Protein AF-A0A7R9U014-F1 (afdb_monomer)

pLDDT: mean 72.94, std 8.96, range [43.06, 87.25]

InterPro domains:
  IPR005821 Ion transport domain [PF00520] (2-131)
  IPR050818 Potassium channel, voltage-dependent, EAG/ELK/ERG-like, animal-type [PTHR10217] (3-143)

Secondary structure (DSSP, 8-state):
-HHHHHHHHHHHHHHTTS-EE-TTT-PEE--HHHHHHHHHHHTHHHHHHHH--HHHHHHHHTT-TTTHHHHHHHHHHHHHGGGHHHHHHHHHHHHHHHHS---HHHHHHHHHHHHHHHHHHHHHHHHHHHHHH---TT-HHHHH---

Radius of gyration: 20.45 Å; Cα contacts (8 Å, |Δi|>4): 56; chains: 1; bounding box: 56×30×57 Å

Solvent-accessible surface area (backbone atoms only — not comparable to full-atom values): 8666 Å² total; per-residue (Å²): 108,71,70,61,47,49,52,50,53,50,49,56,58,48,56,55,74,49,67,46,61,37,93,85,78,62,48,74,43,77,56,57,75,58,40,40,53,55,38,58,75,62,50,44,62,64,52,54,65,50,60,58,64,59,74,58,56,53,68,70,50,70,86,40,98,71,60,42,67,62,49,54,52,51,51,56,55,53,57,55,42,54,53,55,53,53,58,50,49,54,52,52,48,55,56,48,53,78,73,42,95,63,65,64,71,60,55,54,51,50,53,51,51,52,51,52,55,50,51,50,49,50,51,53,50,51,53,53,48,51,53,72,66,48,89,48,97,82,37,73,69,68,74,65,62,74,128

Mean predicted aligned error: 11.8 Å

Foldseek 3Di:
DVVVLVVLVVVLVVQLQDFDQDPPPRDTDRPSVVSNVVCVVPCVVLSVLLSDPLVVVLVVPPPDPPCNVVSVLVSLVSVCSPCSVVVVVVVVLVVVCVVDPDDPVVSVVVVVVVVVVVVVVVVVVVLVSVQVVCPDPPDPVVVPPDD

Organism: Micromonas pusilla (NCBI:txid38833)

Sequence (147 aa):
NRCVDFLFVCDIVLNFFVAVPNPVDGQLIFHHGTIIRMYLKGWFPIDVVSVLPYDLISLLSDNSSVSNLKILRILRLLRLMKLLRVLRAGRIFQRIEVLYTIDYSLLELFKFALLAVMSSHWMACAFGMVADIEDSDFSWLHYTSFN

Nearest PDB structures (foldseek):
  7wm2-assembly1_B  TM=7.756E-01  e=4.324E-05  Arabidopsis thaliana
  7t4x-assembly1_B  TM=7.576E-01  e=6.161E-05  Arabidopsis thaliana
  7wsw-assembly1_C  TM=7.384E-01  e=5.808E-05  Arabidopsis thaliana
  8wtz-assembly1_B  TM=6.927E-01  e=5.475E-05  Arabidopsis thaliana
  8ofi-assembly1_D  TM=7.470E-01  e=2.859E-04  Oryctolagus cuniculus

Structure (mmCIF, N/CA/C/O backbone):
data_AF-A0A7R9U014-F1
#
_entry.id   AF-A0A7R9U014-F1
#
loop_
_atom_site.group_PDB
_atom_site.id
_atom_site.type_symbol
_atom_site.label_atom_id
_atom_site.label_alt_id
_atom_site.label_comp_id
_atom_site.label_asym_id
_atom_site.label_entity_id
_atom_site.label_seq_id
_atom_site.pdbx_PDB_ins_code
_atom_site.Cartn_x
_atom_site.Cartn_y
_atom_site.Cartn_z
_atom_site.occupancy
_atom_site.B_iso_or_equiv
_atom_site.auth_seq_id
_atom_site.auth_comp_id
_atom_site.auth_asym_id
_atom_site.auth_atom_id
_atom_site.pdbx_PDB_model_num
ATOM 1 N N . ASN A 1 1 ? -0.998 -17.531 -5.965 1.00 61.28 1 ASN A N 1
ATOM 2 C CA . ASN A 1 1 ? -1.792 -16.292 -6.149 1.00 61.28 1 ASN A CA 1
ATOM 3 C C . ASN A 1 1 ? -3.275 -16.468 -5.862 1.00 61.28 1 ASN A C 1
ATOM 5 O O . ASN A 1 1 ? -3.721 -15.858 -4.909 1.00 61.28 1 ASN A O 1
ATOM 9 N N . ARG A 1 2 ? -4.021 -17.350 -6.547 1.00 68.62 2 ARG A N 1
ATOM 10 C CA . ARG A 1 2 ? -5.493 -17.440 -6.394 1.00 68.62 2 ARG A CA 1
ATOM 11 C C . ARG A 1 2 ? -6.025 -17.641 -4.963 1.00 68.62 2 ARG A C 1
ATOM 13 O O . ARG A 1 2 ? -6.965 -16.956 -4.586 1.00 68.62 2 ARG A O 1
ATOM 20 N N . CYS A 1 3 ? -5.419 -18.512 -4.148 1.00 71.88 3 CYS A N 1
ATOM 21 C CA . CYS A 1 3 ? -5.848 -18.688 -2.749 1.00 71.88 3 CYS A CA 1
ATOM 22 C C . CYS A 1 3 ? -5.607 -17.433 -1.898 1.00 71.88 3 CYS A C 1
ATOM 24 O O . CYS A 1 3 ? -6.423 -17.086 -1.057 1.00 71.88 3 CYS A O 1
ATOM 26 N N . VAL A 1 4 ? -4.498 -16.734 -2.146 1.00 69.94 4 VAL A N 1
ATOM 27 C CA . VAL A 1 4 ? -4.159 -15.482 -1.461 1.00 69.94 4 VAL A CA 1
ATOM 28 C C . VAL A 1 4 ? -5.129 -14.373 -1.874 1.00 69.94 4 VAL A C 1
ATOM 30 O O . VAL A 1 4 ? -5.610 -13.638 -1.020 1.00 69.94 4 VAL A O 1
ATOM 33 N N . ASP A 1 5 ? -5.482 -14.291 -3.159 1.00 72.62 5 ASP A N 1
ATOM 34 C CA . ASP A 1 5 ? -6.473 -13.327 -3.649 1.00 72.62 5 ASP A CA 1
ATOM 35 C C . ASP A 1 5 ? -7.873 -13.613 -3.067 1.00 72.62 5 ASP A C 1
ATOM 37 O O . ASP A 1 5 ? -8.570 -12.680 -2.676 1.00 72.62 5 ASP A O 1
ATOM 41 N N . PHE A 1 6 ? -8.255 -14.887 -2.904 1.00 79.62 6 PHE A N 1
ATOM 42 C CA . PHE A 1 6 ? -9.498 -15.271 -2.224 1.00 79.62 6 PHE A CA 1
ATOM 43 C C . PHE A 1 6 ? -9.505 -14.870 -0.743 1.00 79.62 6 PHE A C 1
ATOM 45 O O . PHE A 1 6 ? -10.466 -14.260 -0.282 1.00 79.62 6 PHE A O 1
ATOM 52 N N . LEU A 1 7 ? -8.414 -15.132 -0.012 1.00 78.50 7 LEU A N 1
ATOM 53 C CA . LEU A 1 7 ? -8.267 -14.695 1.382 1.00 78.50 7 LEU A CA 1
ATOM 54 C C . LEU A 1 7 ? -8.392 -13.172 1.518 1.00 78.50 7 LEU A C 1
ATOM 56 O O . LEU A 1 7 ? -8.994 -12.696 2.476 1.00 78.50 7 LEU A O 1
ATOM 60 N N . PHE A 1 8 ? -7.895 -12.406 0.544 1.00 74.81 8 PHE A N 1
ATOM 61 C CA . PHE A 1 8 ? -8.064 -10.954 0.531 1.00 74.81 8 PHE A CA 1
ATOM 62 C C . PHE A 1 8 ? -9.505 -10.511 0.274 1.00 74.81 8 PHE A C 1
ATOM 64 O O . PHE A 1 8 ? -9.950 -9.548 0.895 1.00 74.81 8 PHE A O 1
ATOM 71 N N . VAL A 1 9 ? -10.242 -11.185 -0.613 1.00 80.50 9 VAL A N 1
ATOM 72 C CA . VAL A 1 9 ? -11.680 -10.917 -0.788 1.00 80.50 9 VAL A CA 1
ATOM 73 C C . VAL A 1 9 ? -12.423 -11.208 0.516 1.00 80.50 9 VAL A C 1
ATOM 75 O O . VAL A 1 9 ? -13.231 -10.391 0.951 1.00 80.50 9 VAL A O 1
ATOM 78 N N . CYS A 1 10 ? -12.114 -12.328 1.174 1.00 83.25 10 CYS A N 1
ATOM 79 C CA . CYS A 1 10 ? -12.690 -12.667 2.472 1.00 83.25 10 CYS A CA 1
ATOM 80 C C . CYS A 1 10 ? -12.367 -11.612 3.540 1.00 83.25 10 CYS A C 1
ATOM 82 O O . CYS A 1 10 ? -13.272 -11.194 4.254 1.00 83.25 10 CYS A O 1
ATOM 84 N N . ASP A 1 11 ? -11.125 -11.130 3.619 1.00 82.38 11 ASP A N 1
ATOM 85 C CA . ASP A 1 11 ? -10.725 -10.065 4.550 1.00 82.38 11 ASP A CA 1
ATOM 86 C C . ASP A 1 11 ? -11.493 -8.755 4.305 1.00 82.38 11 ASP A C 1
ATOM 88 O O . ASP A 1 11 ? -11.950 -8.113 5.249 1.00 82.38 11 ASP A O 1
ATOM 92 N N . ILE A 1 12 ? -11.726 -8.378 3.042 1.00 83.94 12 ILE A N 1
ATOM 93 C CA . ILE A 1 12 ? -12.556 -7.211 2.698 1.00 83.94 12 ILE A CA 1
ATOM 94 C C . ILE A 1 12 ? -13.983 -7.393 3.218 1.00 83.94 12 ILE A C 1
ATOM 96 O O . ILE A 1 12 ? -14.520 -6.485 3.847 1.00 83.94 12 ILE A O 1
ATOM 100 N N . VAL A 1 13 ? -14.585 -8.567 2.999 1.00 85.69 13 VAL A N 1
ATOM 101 C CA . VAL A 1 13 ? -15.931 -8.878 3.505 1.00 85.69 13 VAL A CA 1
ATOM 102 C C . VAL A 1 13 ? -15.962 -8.805 5.032 1.00 85.69 13 VAL A C 1
ATOM 104 O O . VAL A 1 13 ? -16.866 -8.191 5.592 1.00 85.69 13 VAL A O 1
ATOM 107 N N . LEU A 1 14 ? -14.954 -9.356 5.712 1.00 83.06 14 LEU A N 1
ATOM 108 C CA . LEU A 1 14 ? -14.843 -9.296 7.170 1.00 83.06 14 LEU A CA 1
ATOM 109 C C . LEU A 1 14 ? -14.701 -7.857 7.686 1.00 83.06 14 LEU A C 1
ATOM 111 O O . LEU A 1 14 ? -15.324 -7.516 8.690 1.00 83.06 14 LEU A O 1
ATOM 115 N N . ASN A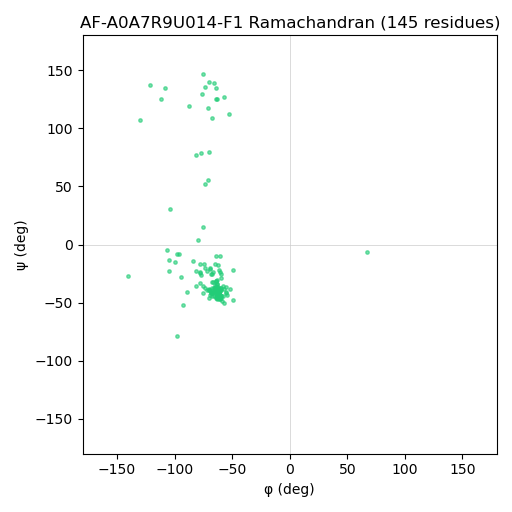 1 15 ? -13.971 -6.982 6.986 1.00 81.62 15 ASN A N 1
ATOM 116 C CA . ASN A 1 15 ? -13.832 -5.574 7.373 1.00 81.62 15 ASN A CA 1
ATOM 117 C C . ASN A 1 15 ? -15.169 -4.801 7.378 1.00 81.62 15 ASN A C 1
ATOM 119 O O . ASN A 1 15 ? -15.278 -3.820 8.109 1.00 81.62 15 ASN A O 1
ATOM 123 N N . PHE A 1 16 ? -16.204 -5.247 6.653 1.00 83.00 16 PHE A N 1
ATOM 124 C CA . PHE A 1 16 ? -17.555 -4.667 6.762 1.00 83.00 16 PHE A CA 1
ATOM 125 C C . PHE A 1 16 ? -18.274 -5.026 8.074 1.00 83.00 16 PHE A C 1
ATOM 127 O O . PHE A 1 16 ? -19.192 -4.314 8.486 1.00 83.00 16 PHE A O 1
ATOM 134 N N . PHE A 1 17 ? -17.875 -6.118 8.732 1.00 82.31 17 PHE A N 1
ATOM 135 C CA . PHE A 1 17 ? -18.454 -6.585 9.997 1.00 82.31 17 PHE A CA 1
ATOM 136 C C . PHE A 1 17 ? -17.616 -6.201 11.223 1.00 82.31 17 PHE A C 1
ATOM 138 O O . PHE A 1 17 ? -18.112 -6.267 12.347 1.00 82.31 17 PHE A O 1
ATOM 145 N N . VAL A 1 18 ? -16.364 -5.783 11.027 1.00 81.00 18 VAL A N 1
ATOM 146 C CA . VAL A 1 18 ? -15.475 -5.357 12.113 1.00 81.00 18 VAL A CA 1
ATOM 147 C C . VAL A 1 18 ? -15.851 -3.955 12.596 1.00 81.00 18 VAL A C 1
ATOM 149 O O . VAL A 1 18 ? -15.964 -3.013 11.812 1.00 81.00 18 VAL A O 1
ATOM 152 N N . ALA A 1 19 ? -16.011 -3.810 13.913 1.00 77.31 19 ALA A N 1
ATOM 153 C CA . ALA A 1 19 ? -16.256 -2.524 14.553 1.00 77.31 19 ALA A CA 1
ATOM 154 C C . ALA A 1 19 ? -15.058 -1.579 14.364 1.00 77.31 19 ALA A C 1
ATOM 156 O O . ALA A 1 19 ? -13.899 -1.963 14.543 1.00 77.31 19 ALA A O 1
ATOM 157 N N . VAL A 1 20 ? -15.347 -0.326 14.012 1.00 74.62 20 VAL A N 1
ATOM 158 C CA . VAL A 1 20 ? -14.336 0.710 13.772 1.00 74.62 20 VAL A CA 1
ATOM 159 C C . VAL A 1 20 ? -14.385 1.712 14.931 1.00 74.62 20 VAL A C 1
ATOM 161 O O . VAL A 1 20 ? -15.486 2.108 15.330 1.00 74.62 20 VAL A O 1
ATOM 164 N N . PRO A 1 21 ? -13.235 2.123 15.498 1.00 77.50 21 PRO A N 1
ATOM 165 C CA . PRO A 1 21 ? -13.210 3.156 16.526 1.00 77.50 21 PRO A CA 1
ATOM 166 C C . PRO A 1 21 ? -13.661 4.499 15.945 1.00 77.50 21 PRO A C 1
ATOM 168 O O . PRO A 1 21 ? -13.291 4.868 14.826 1.00 77.50 21 PRO A O 1
ATOM 171 N N . ASN A 1 22 ? -14.463 5.236 16.711 1.00 75.81 22 ASN A N 1
ATOM 172 C CA . ASN A 1 22 ? -14.844 6.597 16.369 1.00 75.81 22 ASN A CA 1
ATOM 173 C C . ASN A 1 22 ? -13.585 7.489 16.372 1.00 75.81 22 ASN A C 1
ATOM 175 O O . ASN A 1 22 ? -12.899 7.533 17.395 1.00 75.81 22 ASN A O 1
ATOM 179 N N . PRO A 1 23 ? -13.272 8.218 15.284 1.00 70.56 23 PRO A N 1
ATOM 180 C CA . PRO A 1 23 ? -12.122 9.124 15.244 1.00 70.56 23 PRO A CA 1
ATOM 181 C C . PRO A 1 23 ? -12.197 10.283 16.250 1.00 70.56 23 PRO A C 1
ATOM 183 O O . PRO A 1 23 ? -11.170 10.902 16.507 1.00 70.56 23 PRO A O 1
ATOM 186 N N . VAL A 1 24 ? -13.379 10.590 16.799 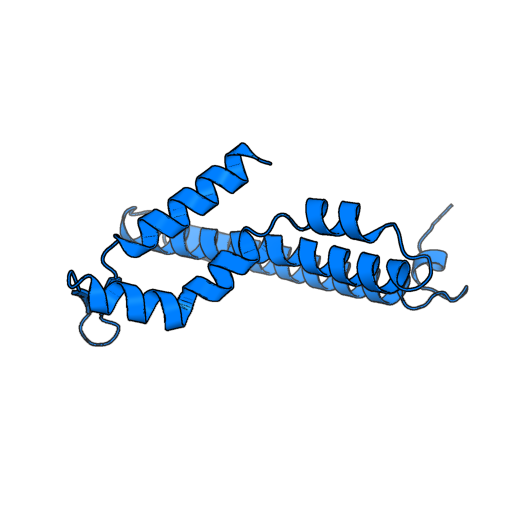1.00 75.19 24 VA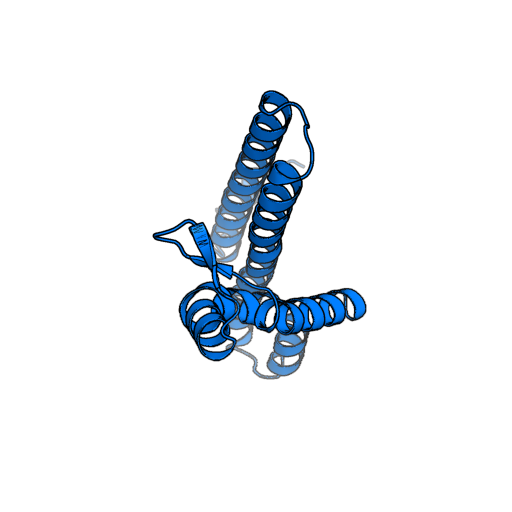L A N 1
ATOM 187 C CA . VAL A 1 24 ? -13.570 11.684 17.768 1.00 75.19 24 VAL A CA 1
ATOM 188 C C . VAL A 1 24 ? -13.446 11.188 19.210 1.00 75.19 24 VAL A C 1
ATOM 190 O O . VAL A 1 24 ? -12.653 11.722 19.977 1.00 75.19 24 VAL A O 1
ATOM 193 N N . ASP A 1 25 ? -14.190 10.136 19.562 1.00 77.25 25 ASP A N 1
ATOM 194 C CA . ASP A 1 25 ? -14.345 9.705 20.961 1.00 77.25 25 ASP A CA 1
ATOM 195 C C . ASP A 1 25 ? -13.570 8.421 21.302 1.00 77.25 25 ASP A C 1
ATOM 197 O O . ASP A 1 25 ? -13.614 7.947 22.435 1.00 77.25 25 ASP A O 1
ATOM 201 N N . GLY A 1 26 ? -12.933 7.779 20.316 1.00 73.38 26 GLY A N 1
ATOM 202 C CA . GLY A 1 26 ? -12.241 6.494 20.478 1.00 73.38 26 GLY A CA 1
ATOM 203 C C . GLY A 1 26 ? -13.155 5.294 20.771 1.00 73.38 26 GLY A C 1
ATOM 204 O O . GLY A 1 26 ? -12.689 4.156 20.779 1.00 73.38 26 GLY A O 1
ATOM 205 N N . GLN A 1 27 ? -14.458 5.511 20.978 1.00 79.19 27 GLN A N 1
ATOM 206 C CA . GLN A 1 27 ? -15.421 4.449 21.268 1.00 79.19 27 GLN A CA 1
ATOM 207 C C . GLN A 1 27 ? -15.680 3.564 20.042 1.00 79.19 27 GLN A C 1
ATOM 209 O O . GLN A 1 27 ? -15.792 4.049 18.914 1.00 79.19 27 GLN A O 1
ATOM 214 N N . LEU A 1 28 ? -15.799 2.253 20.263 1.00 78.88 28 LEU A N 1
ATOM 215 C CA . LEU A 1 28 ? -16.122 1.281 19.218 1.00 78.88 28 LEU A CA 1
ATOM 216 C C . LEU A 1 28 ? -17.580 1.441 18.775 1.00 78.88 28 LEU A C 1
ATOM 218 O O . LEU A 1 28 ? -18.509 1.242 19.557 1.00 78.88 28 LEU A O 1
ATOM 222 N N . ILE A 1 29 ? -17.779 1.786 17.502 1.00 80.81 29 ILE A N 1
ATOM 223 C CA . ILE A 1 29 ? -19.112 1.898 16.909 1.00 80.81 29 ILE A CA 1
ATOM 224 C C . ILE A 1 29 ? -19.522 0.520 16.387 1.00 80.81 29 ILE A C 1
ATOM 226 O O . ILE A 1 29 ? -18.885 -0.016 15.482 1.00 80.81 29 ILE A O 1
ATOM 230 N N . PHE A 1 30 ? -20.618 -0.027 16.918 1.00 80.94 30 PHE A N 1
ATOM 231 C CA . PHE A 1 30 ? -21.184 -1.319 16.496 1.00 80.94 30 PHE A CA 1
ATOM 232 C C . PHE A 1 30 ? -22.327 -1.184 15.476 1.00 80.94 30 PHE A C 1
ATOM 234 O O . PHE A 1 30 ? -22.791 -2.175 14.915 1.00 80.94 30 PHE A O 1
ATOM 241 N N . HIS A 1 31 ? -22.798 0.039 15.208 1.00 83.50 31 HIS A N 1
ATOM 242 C CA . HIS A 1 31 ? -23.869 0.275 14.241 1.00 83.50 31 HIS A CA 1
ATOM 243 C C . HIS A 1 31 ? -23.410 -0.031 12.810 1.00 83.50 31 HIS A C 1
ATOM 245 O O . HIS A 1 31 ? -22.660 0.734 12.201 1.00 83.50 31 HIS A O 1
ATOM 251 N N . HIS A 1 32 ? -23.938 -1.121 12.251 1.00 81.88 32 HIS A N 1
ATOM 252 C CA . HIS A 1 32 ? -23.532 -1.657 10.952 1.00 81.88 32 HIS A CA 1
ATOM 253 C C . HIS A 1 32 ? -23.639 -0.637 9.803 1.00 81.88 32 HIS A C 1
ATOM 255 O O . HIS A 1 32 ? -22.720 -0.503 8.999 1.00 81.88 32 HIS A O 1
ATOM 261 N N . GLY A 1 33 ? -24.708 0.168 9.765 1.00 84.81 33 GLY A N 1
ATOM 262 C CA . GLY A 1 33 ? -24.880 1.203 8.735 1.00 84.81 33 GLY A CA 1
ATOM 263 C C . GLY A 1 33 ? -23.804 2.299 8.767 1.00 84.81 33 GLY A C 1
ATOM 264 O O . GLY A 1 33 ? -23.395 2.799 7.718 1.00 84.81 33 GLY A O 1
ATOM 265 N N . THR A 1 34 ? -23.308 2.647 9.954 1.00 82.88 34 THR A N 1
ATOM 266 C CA . THR A 1 34 ? -22.237 3.640 10.127 1.00 82.88 34 THR A CA 1
ATOM 267 C C . THR A 1 34 ? -20.881 3.053 9.739 1.00 82.88 34 THR A C 1
ATOM 269 O O . THR A 1 34 ? -20.120 3.711 9.029 1.00 82.88 34 THR A O 1
ATOM 272 N N . ILE A 1 35 ? -20.618 1.797 10.124 1.00 83.75 35 ILE A N 1
ATOM 273 C CA . ILE A 1 35 ? -19.397 1.057 9.763 1.00 83.75 35 ILE A CA 1
ATOM 274 C C . ILE A 1 35 ? -19.252 0.987 8.241 1.00 83.75 35 ILE A C 1
ATOM 276 O O . ILE A 1 35 ? -18.223 1.396 7.703 1.00 83.75 35 ILE A O 1
ATOM 280 N N . ILE A 1 36 ? -20.309 0.566 7.537 1.00 85.25 36 ILE A N 1
ATOM 281 C CA . ILE A 1 36 ? -20.299 0.452 6.073 1.00 85.25 36 ILE A CA 1
ATOM 282 C C . ILE A 1 36 ? -19.997 1.805 5.427 1.00 85.25 36 ILE A C 1
ATOM 284 O O . ILE A 1 36 ? -19.121 1.892 4.572 1.00 85.25 36 ILE A O 1
ATOM 288 N N . ARG A 1 37 ? -20.679 2.885 5.831 1.00 86.44 37 ARG A N 1
ATOM 289 C CA . ARG A 1 37 ? -20.461 4.217 5.238 1.00 86.44 37 ARG A CA 1
ATOM 290 C C . ARG A 1 37 ? -19.036 4.719 5.452 1.00 86.44 37 ARG A C 1
ATOM 292 O O . ARG A 1 37 ? -18.442 5.274 4.529 1.00 86.44 37 ARG A O 1
ATOM 299 N N . MET A 1 38 ? -18.491 4.524 6.649 1.00 82.50 38 MET A N 1
ATOM 300 C CA . MET A 1 38 ? -17.139 4.970 6.976 1.00 82.50 38 MET A CA 1
ATOM 301 C C . MET A 1 38 ? -16.081 4.144 6.236 1.00 82.50 38 MET A C 1
ATOM 303 O O . MET A 1 38 ? -15.118 4.702 5.709 1.00 82.50 38 MET A O 1
ATOM 307 N N . TYR A 1 39 ? -16.300 2.835 6.109 1.00 84.06 39 TYR A N 1
ATOM 308 C CA . TYR A 1 39 ? -15.431 1.949 5.343 1.00 84.06 39 TYR A CA 1
ATOM 309 C C . TYR A 1 39 ? -15.484 2.241 3.834 1.00 84.06 39 TYR A C 1
ATOM 311 O O . TYR A 1 39 ? -14.430 2.371 3.208 1.00 84.06 39 TYR A O 1
ATOM 319 N N . LEU A 1 40 ? -16.682 2.448 3.268 1.00 83.81 40 LEU A N 1
ATOM 320 C CA . LEU A 1 40 ? -16.885 2.804 1.856 1.00 83.81 40 LEU A CA 1
ATOM 321 C C . LEU A 1 40 ? -16.236 4.144 1.484 1.00 83.81 40 LEU A C 1
ATOM 323 O O . LEU A 1 40 ? -15.651 4.259 0.410 1.00 83.81 40 LEU A O 1
ATOM 327 N N . LYS A 1 41 ? -16.323 5.153 2.361 1.00 82.81 41 LYS A N 1
ATOM 328 C CA . LYS A 1 41 ? -15.748 6.487 2.116 1.00 82.81 41 LYS A CA 1
ATOM 329 C C . LYS A 1 41 ? -14.228 6.529 2.309 1.00 82.81 41 LYS A C 1
ATOM 331 O O . LYS A 1 41 ? -13.572 7.390 1.734 1.00 82.81 41 LYS A O 1
ATOM 336 N N . GLY A 1 42 ? -13.679 5.635 3.130 1.00 80.69 42 GLY A N 1
ATOM 337 C CA . GLY A 1 42 ? -12.253 5.599 3.442 1.00 80.69 42 GLY A CA 1
ATOM 338 C C . GLY A 1 42 ? -11.484 4.575 2.614 1.00 80.69 42 GLY A C 1
ATOM 339 O O . GLY A 1 42 ? -10.766 4.912 1.678 1.00 80.69 42 GLY A O 1
ATOM 340 N N . TRP A 1 43 ? -11.590 3.310 3.009 1.00 76.62 43 TRP A N 1
ATOM 341 C CA . TRP A 1 43 ? -10.606 2.285 2.653 1.00 76.62 43 TRP A CA 1
ATOM 342 C C . TRP A 1 43 ? -11.079 1.313 1.579 1.00 76.62 43 TRP A C 1
ATOM 344 O O . TRP A 1 43 ? -10.245 0.762 0.866 1.00 76.62 43 TRP A O 1
ATOM 354 N N . PHE A 1 44 ? -12.391 1.159 1.399 1.00 83.62 44 PHE A N 1
ATOM 355 C CA . PHE A 1 44 ? -12.964 0.295 0.372 1.00 83.62 44 PHE A CA 1
ATOM 356 C C . PHE A 1 44 ? -12.380 0.490 -1.044 1.00 83.62 44 PHE A C 1
ATOM 358 O O . PHE A 1 44 ? -12.017 -0.512 -1.657 1.00 83.62 44 PHE A O 1
ATOM 365 N N . PRO A 1 45 ? -12.222 1.716 -1.593 1.00 79.94 45 PRO A N 1
ATOM 366 C CA . PRO A 1 45 ? -11.680 1.872 -2.947 1.00 79.94 45 PRO A CA 1
ATOM 367 C C . PRO A 1 45 ? -10.223 1.399 -3.058 1.00 79.94 45 PRO A C 1
ATOM 369 O O . PRO A 1 45 ? -9.871 0.706 -4.010 1.00 79.94 45 PRO A O 1
ATOM 372 N N . ILE A 1 46 ? -9.388 1.705 -2.061 1.00 77.31 46 ILE A N 1
ATOM 373 C CA . ILE A 1 46 ? -7.997 1.221 -1.977 1.00 77.31 46 ILE A CA 1
ATOM 374 C C . ILE A 1 46 ? -7.995 -0.310 -1.912 1.00 77.31 46 ILE A C 1
ATOM 376 O O . ILE A 1 46 ? -7.169 -0.987 -2.531 1.00 77.31 46 ILE A O 1
ATOM 380 N N . ASP A 1 47 ? -8.964 -0.850 -1.180 1.00 79.06 47 ASP A N 1
ATOM 381 C CA . ASP A 1 47 ? -9.072 -2.260 -0.920 1.00 79.06 47 ASP A CA 1
ATOM 382 C C . ASP A 1 47 ? -9.469 -3.072 -2.159 1.00 79.06 47 ASP A C 1
ATOM 384 O O . ASP A 1 47 ? -8.806 -4.063 -2.476 1.00 79.06 47 ASP A O 1
ATOM 388 N N . VAL A 1 48 ? -10.466 -2.606 -2.907 1.00 80.12 48 VAL A N 1
ATOM 389 C CA . VAL A 1 48 ? -10.906 -3.197 -4.180 1.00 80.12 48 VAL A CA 1
ATOM 390 C C . VAL A 1 48 ? -9.789 -3.171 -5.224 1.00 80.12 48 VAL A C 1
ATOM 392 O O . VAL A 1 48 ? -9.511 -4.184 -5.867 1.00 80.12 48 VAL A O 1
ATOM 395 N N . VAL A 1 49 ? -9.091 -2.041 -5.353 1.00 76.56 49 VAL A N 1
ATOM 396 C CA . VAL A 1 49 ? -7.992 -1.878 -6.319 1.00 76.56 49 VAL A CA 1
ATOM 397 C C . VAL A 1 49 ? -6.832 -2.839 -6.018 1.00 76.56 49 VAL A C 1
ATOM 399 O O . VAL A 1 49 ? -6.168 -3.319 -6.935 1.00 76.56 49 VAL A O 1
ATOM 402 N N . SER A 1 50 ? -6.599 -3.198 -4.755 1.00 73.56 50 SER A N 1
ATOM 403 C CA . SER A 1 50 ? -5.515 -4.121 -4.378 1.00 73.56 50 SER A CA 1
ATOM 404 C C . SER A 1 50 ? -5.779 -5.606 -4.704 1.00 73.56 50 SER A C 1
ATOM 406 O O . SER A 1 50 ? -4.837 -6.414 -4.717 1.00 73.56 50 SER A O 1
ATOM 408 N N . VAL A 1 51 ? -7.039 -5.977 -4.962 1.00 74.69 51 VAL A N 1
ATOM 409 C CA . VAL A 1 51 ? -7.486 -7.370 -5.172 1.00 74.69 51 VAL A CA 1
ATOM 410 C C . VAL A 1 51 ? -7.768 -7.689 -6.642 1.00 74.69 51 VAL A C 1
ATOM 412 O O . VAL A 1 51 ? -7.845 -8.858 -7.014 1.00 74.69 51 VAL A O 1
ATOM 415 N N . LEU A 1 52 ? -7.847 -6.674 -7.506 1.00 71.94 52 LEU A N 1
ATOM 416 C CA . LEU A 1 52 ? -8.063 -6.869 -8.939 1.00 71.94 52 LEU A CA 1
ATOM 417 C C . LEU A 1 52 ? -6.980 -7.777 -9.568 1.00 71.94 52 LEU A C 1
ATOM 419 O O . LEU A 1 52 ? -5.782 -7.502 -9.432 1.00 71.94 52 LEU A O 1
ATOM 423 N N . PRO A 1 53 ? -7.367 -8.854 -10.284 1.00 68.62 53 PRO A N 1
ATOM 424 C CA . PRO A 1 53 ? -6.430 -9.743 -10.964 1.00 68.62 53 PRO A CA 1
ATOM 425 C C . PRO A 1 53 ? -5.930 -9.095 -12.264 1.00 68.62 53 PRO A C 1
ATOM 427 O O . PRO A 1 53 ? -6.380 -9.420 -13.361 1.00 68.62 53 PRO A O 1
ATOM 430 N N . TYR A 1 54 ? -4.979 -8.168 -12.143 1.00 67.75 54 TYR A N 1
ATOM 431 C CA . TYR A 1 54 ? -4.428 -7.416 -13.280 1.00 67.75 54 TYR A CA 1
ATOM 432 C C . TYR A 1 54 ? -3.770 -8.298 -14.350 1.00 67.75 54 TYR A C 1
ATOM 434 O O . TYR A 1 54 ? -3.821 -7.968 -15.530 1.00 67.75 54 TYR A O 1
ATOM 442 N N . ASP A 1 55 ? -3.224 -9.452 -13.955 1.00 64.56 55 ASP A N 1
ATOM 443 C CA . ASP A 1 55 ? -2.629 -10.422 -14.883 1.00 64.56 55 ASP A CA 1
ATOM 444 C C . ASP A 1 55 ? -3.692 -11.108 -15.783 1.00 64.56 55 ASP A C 1
ATOM 446 O O . ASP A 1 55 ? -3.368 -11.619 -16.850 1.00 64.56 55 ASP A O 1
ATOM 450 N N . LEU A 1 56 ? -4.978 -11.107 -15.394 1.00 65.44 56 LEU A N 1
ATOM 451 C CA . LEU A 1 56 ? -6.073 -11.592 -16.249 1.00 65.44 56 LEU A CA 1
ATOM 452 C C . LEU A 1 56 ? -6.510 -10.523 -17.261 1.00 65.44 56 LEU A C 1
ATOM 454 O O . LEU A 1 56 ? -6.827 -10.842 -18.404 1.00 65.44 56 LEU A O 1
ATOM 458 N N . ILE A 1 57 ? -6.486 -9.252 -16.850 1.00 65.44 57 ILE A N 1
ATOM 459 C CA . ILE A 1 57 ? -6.796 -8.110 -17.722 1.00 65.44 57 ILE A CA 1
ATOM 460 C C . ILE A 1 57 ? -5.740 -7.988 -18.828 1.00 65.44 57 ILE A C 1
ATOM 462 O O . ILE A 1 57 ? -6.092 -7.717 -19.974 1.00 65.44 57 ILE A O 1
ATOM 466 N N . SER A 1 58 ? -4.463 -8.252 -18.522 1.00 63.06 58 SER A N 1
ATOM 467 C CA . SER A 1 58 ? -3.402 -8.242 -19.536 1.00 63.06 58 SER A CA 1
ATOM 468 C C . SER A 1 58 ? -3.603 -9.300 -20.615 1.00 63.06 58 SER A C 1
ATOM 470 O O . SER A 1 58 ? -3.416 -9.009 -21.789 1.00 63.06 58 SER A O 1
ATOM 472 N N . LEU A 1 59 ? -4.030 -10.506 -20.227 1.00 63.47 59 LEU A N 1
ATOM 473 C CA . LEU A 1 59 ? -4.232 -11.622 -21.152 1.00 63.47 59 LEU A CA 1
ATOM 474 C C . LEU A 1 59 ? -5.393 -11.368 -22.131 1.00 63.47 59 LEU A C 1
ATOM 476 O O . LEU A 1 59 ? -5.358 -11.814 -23.271 1.00 63.47 59 LEU A O 1
ATOM 480 N N . LEU A 1 60 ? -6.425 -10.643 -21.690 1.00 64.62 60 LEU A N 1
ATOM 481 C CA . LEU A 1 60 ? -7.570 -10.278 -22.530 1.00 64.62 60 LEU A CA 1
ATOM 482 C C . LEU A 1 60 ? -7.255 -9.115 -23.486 1.00 64.62 60 LEU A C 1
ATOM 484 O O . LEU A 1 60 ? -7.901 -8.989 -24.527 1.00 64.62 60 LEU A O 1
ATOM 488 N N . SER A 1 61 ? -6.269 -8.277 -23.149 1.00 61.75 61 SER A N 1
ATOM 489 C CA . SER A 1 61 ? -5.908 -7.086 -23.924 1.00 61.75 61 SER A CA 1
ATOM 490 C C . SER A 1 61 ? -4.956 -7.355 -25.094 1.00 61.75 61 SER A C 1
ATOM 492 O O . SER A 1 61 ? -4.827 -6.487 -25.954 1.00 61.75 61 SER A O 1
ATOM 494 N N . ASP A 1 62 ? -4.317 -8.526 -25.161 1.00 58.47 62 ASP A N 1
ATOM 495 C CA . 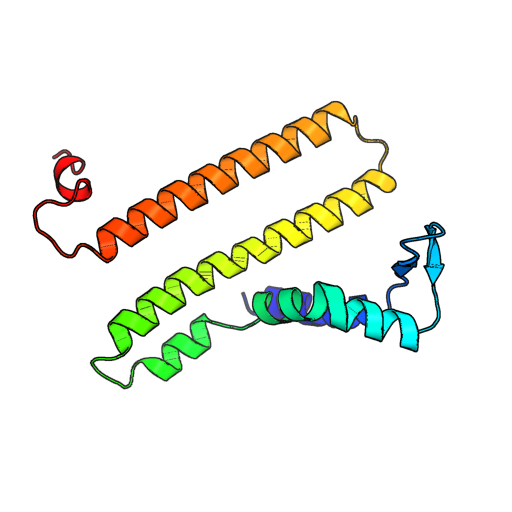ASP A 1 62 ? -3.244 -8.821 -26.128 1.00 58.47 62 ASP A CA 1
ATOM 496 C C . ASP A 1 62 ? -3.699 -8.814 -27.607 1.00 58.47 62 ASP A C 1
ATOM 498 O O . ASP A 1 62 ? -2.878 -8.786 -28.520 1.00 58.47 62 ASP A O 1
ATOM 502 N N . ASN A 1 63 ? -5.008 -8.751 -27.873 1.00 58.62 63 ASN A N 1
ATOM 503 C CA . ASN A 1 63 ? -5.594 -8.821 -29.217 1.00 58.62 63 ASN A CA 1
ATOM 504 C C . ASN A 1 63 ? -5.547 -7.511 -30.045 1.00 58.62 63 ASN A C 1
ATOM 506 O O . ASN A 1 63 ? -6.093 -7.490 -31.148 1.00 58.62 63 ASN A O 1
ATOM 510 N N . SER A 1 64 ? -4.931 -6.413 -29.574 1.00 53.91 64 SER A N 1
ATOM 511 C CA . SER A 1 64 ? -4.902 -5.130 -30.316 1.00 53.91 64 SER A CA 1
ATOM 512 C C . SER A 1 64 ? -3.499 -4.512 -30.458 1.00 53.91 64 SER A C 1
ATOM 514 O O . SER A 1 64 ? -2.939 -3.939 -29.528 1.00 53.91 64 SER A O 1
ATOM 516 N N . SER A 1 65 ? -2.947 -4.570 -31.670 1.00 56.91 65 SER A N 1
ATOM 517 C CA . SER A 1 65 ? -1.516 -4.478 -32.010 1.00 56.91 65 SER A CA 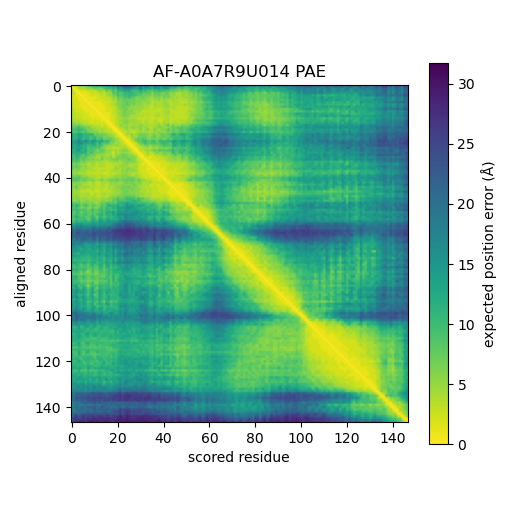1
ATOM 518 C C . SER A 1 65 ? -0.818 -3.102 -31.958 1.00 56.91 65 SER A C 1
ATOM 520 O O . SER A 1 65 ? 0.304 -2.989 -32.434 1.00 56.91 65 SER A O 1
ATOM 522 N N . VAL A 1 66 ? -1.380 -2.056 -31.341 1.00 53.56 66 VAL A N 1
ATOM 523 C CA . VAL A 1 66 ? -0.663 -0.759 -31.162 1.00 53.56 66 VAL A CA 1
ATOM 524 C C . VAL A 1 66 ? -0.926 -0.116 -29.792 1.00 53.56 66 VAL A C 1
ATOM 526 O O . VAL A 1 66 ? -0.068 0.573 -29.237 1.00 53.56 66 VAL A O 1
ATOM 529 N N . SER A 1 67 ? -2.075 -0.394 -29.173 1.00 56.94 67 SER A N 1
ATOM 530 C CA . SER A 1 67 ? -2.375 -0.010 -27.785 1.00 56.94 67 SER A CA 1
ATOM 531 C C . SER A 1 67 ? -1.609 -0.856 -26.756 1.00 56.94 67 SER A C 1
ATOM 533 O O . SER A 1 67 ? -1.398 -0.399 -25.630 1.00 56.94 67 SER A O 1
ATOM 535 N N . ASN A 1 68 ? -1.131 -2.043 -27.151 1.00 58.53 68 ASN A N 1
ATOM 536 C CA . ASN A 1 68 ? -0.440 -2.997 -26.284 1.00 58.53 68 ASN A CA 1
ATOM 537 C C . ASN A 1 68 ? 0.803 -2.420 -25.590 1.00 58.53 68 ASN A C 1
ATOM 539 O O . ASN A 1 68 ? 0.978 -2.673 -24.408 1.00 58.53 68 ASN A O 1
ATOM 543 N N . LEU A 1 69 ? 1.625 -1.569 -26.218 1.00 59.31 69 LEU A N 1
ATOM 544 C CA . LEU A 1 69 ? 2.812 -1.011 -25.538 1.00 59.31 69 LEU A CA 1
ATOM 545 C C . LEU A 1 69 ? 2.444 -0.072 -24.375 1.00 59.31 69 LEU A C 1
ATOM 547 O O . LEU A 1 69 ? 3.039 -0.132 -23.299 1.00 59.31 69 LEU A O 1
ATOM 551 N N . LYS A 1 70 ? 1.417 0.770 -24.551 1.00 63.22 70 LYS A N 1
ATOM 552 C CA . LYS A 1 70 ? 0.909 1.643 -23.477 1.00 63.22 70 LYS A CA 1
ATOM 553 C C . LYS A 1 70 ? 0.205 0.831 -22.392 1.00 63.22 70 LYS A C 1
ATOM 555 O O . LYS A 1 70 ? 0.368 1.121 -21.210 1.00 63.22 70 LYS A O 1
ATOM 560 N N . ILE A 1 71 ? -0.543 -0.198 -22.785 1.00 65.75 71 ILE A N 1
ATOM 561 C CA . ILE A 1 71 ? -1.270 -1.066 -21.858 1.00 65.75 71 ILE A CA 1
ATOM 562 C C . ILE A 1 71 ? -0.298 -1.927 -21.049 1.00 65.75 71 ILE A C 1
ATOM 564 O O . ILE A 1 71 ? -0.427 -1.970 -19.833 1.00 65.75 71 ILE A O 1
ATOM 568 N N . LEU A 1 72 ? 0.735 -2.512 -21.656 1.00 65.81 72 LEU A N 1
ATOM 569 C CA . LEU A 1 72 ? 1.800 -3.238 -20.955 1.00 65.81 72 LEU A CA 1
ATOM 570 C C . LEU A 1 72 ? 2.537 -2.337 -19.951 1.00 65.81 72 LEU A C 1
ATOM 572 O O . LEU A 1 72 ? 2.799 -2.768 -18.827 1.00 65.81 72 LEU A O 1
ATOM 576 N N . ARG A 1 73 ? 2.788 -1.066 -20.299 1.00 67.56 73 ARG A N 1
ATOM 577 C CA . ARG A 1 73 ? 3.356 -0.063 -19.376 1.00 67.56 73 ARG A CA 1
ATOM 578 C C . ARG A 1 73 ? 2.429 0.229 -18.190 1.00 67.56 73 ARG A C 1
ATOM 580 O O . ARG A 1 73 ? 2.871 0.188 -17.042 1.00 67.56 73 ARG A O 1
ATOM 587 N N . ILE A 1 74 ? 1.136 0.449 -18.440 1.00 67.00 74 ILE A N 1
ATOM 588 C CA . ILE A 1 74 ? 0.121 0.653 -17.388 1.00 67.00 74 ILE A CA 1
ATOM 589 C C . ILE A 1 74 ? -0.040 -0.609 -16.528 1.00 67.00 74 ILE A C 1
ATOM 591 O O . ILE A 1 74 ? -0.141 -0.516 -15.311 1.00 67.00 74 ILE A O 1
ATOM 595 N N . LEU A 1 75 ? 0.015 -1.802 -17.113 1.00 65.69 75 LEU A N 1
ATOM 596 C CA . LEU A 1 75 ? -0.029 -3.073 -16.389 1.00 65.69 75 LEU A CA 1
ATOM 597 C C . LEU A 1 75 ? 1.199 -3.266 -15.489 1.00 65.69 75 LEU A C 1
ATOM 599 O O . LEU A 1 75 ? 1.071 -3.790 -14.381 1.00 65.69 75 LEU A O 1
ATOM 603 N N . ARG A 1 76 ? 2.379 -2.794 -15.913 1.00 67.88 76 ARG A N 1
ATOM 604 C CA . ARG A 1 76 ? 3.593 -2.748 -15.079 1.00 67.88 76 ARG A CA 1
ATOM 605 C C . ARG A 1 76 ? 3.395 -1.846 -13.858 1.00 67.88 76 ARG A C 1
ATOM 607 O O . ARG A 1 76 ? 3.686 -2.269 -12.743 1.00 67.88 76 ARG A O 1
ATOM 614 N N . LEU A 1 77 ? 2.817 -0.658 -14.047 1.00 68.25 77 LEU A N 1
ATOM 615 C CA . LEU A 1 77 ? 2.431 0.253 -12.959 1.00 68.25 77 LEU A CA 1
ATOM 616 C C . LEU A 1 77 ? 1.356 -0.354 -12.044 1.00 68.25 77 LEU A C 1
ATOM 618 O O . LEU A 1 77 ? 1.418 -0.220 -10.826 1.00 68.25 77 LEU A O 1
ATOM 622 N N . LEU A 1 78 ? 0.395 -1.090 -12.598 1.00 67.00 78 LEU A N 1
ATOM 623 C CA . LEU A 1 78 ? -0.632 -1.776 -11.811 1.00 67.00 78 LEU A CA 1
ATOM 624 C C . LEU A 1 78 ? -0.050 -2.915 -10.961 1.00 67.00 78 LEU A C 1
ATOM 626 O O . LEU A 1 78 ? -0.574 -3.201 -9.885 1.00 67.00 78 LEU A O 1
ATOM 630 N N . ARG A 1 79 ? 1.086 -3.517 -11.348 1.00 67.62 79 ARG A N 1
ATOM 631 C CA . ARG A 1 79 ? 1.830 -4.416 -10.446 1.00 67.62 79 ARG A CA 1
ATOM 632 C C . ARG A 1 79 ? 2.375 -3.680 -9.226 1.00 67.62 79 ARG A C 1
ATOM 634 O O . ARG A 1 79 ? 2.398 -4.288 -8.157 1.00 67.62 79 ARG A O 1
ATOM 641 N N . LEU A 1 80 ? 2.725 -2.395 -9.335 1.00 68.81 80 LEU A N 1
ATOM 642 C CA . LEU A 1 80 ? 3.110 -1.594 -8.170 1.00 68.81 80 LEU A CA 1
ATOM 643 C C . LEU A 1 80 ? 1.936 -1.367 -7.204 1.00 68.81 80 LEU A C 1
ATOM 645 O O . LEU A 1 80 ? 2.152 -1.217 -6.007 1.00 68.81 80 LEU A O 1
ATOM 649 N N . MET A 1 81 ? 0.683 -1.445 -7.657 1.00 68.75 81 MET A N 1
ATOM 650 C CA . MET A 1 81 ? -0.476 -1.384 -6.753 1.00 68.75 81 MET A CA 1
ATOM 651 C C . MET A 1 81 ? -0.530 -2.579 -5.790 1.00 68.75 81 MET A C 1
ATOM 653 O O . MET A 1 81 ? -1.157 -2.486 -4.734 1.00 68.75 81 MET A O 1
ATOM 657 N N . LYS A 1 82 ? 0.201 -3.674 -6.066 1.00 69.12 82 LYS A N 1
ATOM 658 C CA . LYS A 1 82 ? 0.423 -4.746 -5.080 1.00 69.12 82 LYS A CA 1
ATOM 659 C C . LYS A 1 82 ? 1.144 -4.227 -3.826 1.00 69.12 82 LYS A C 1
ATOM 661 O O . LYS A 1 82 ? 0.946 -4.804 -2.762 1.00 69.12 82 LYS A O 1
ATOM 666 N N . LEU A 1 83 ? 1.893 -3.119 -3.895 1.00 70.19 83 LEU A N 1
ATOM 667 C CA . LEU A 1 83 ? 2.529 -2.487 -2.731 1.00 70.19 83 LEU A CA 1
ATOM 668 C C . LEU A 1 83 ? 1.510 -1.844 -1.781 1.00 70.19 83 LEU A C 1
ATOM 670 O O . LEU A 1 83 ? 1.782 -1.738 -0.588 1.00 70.19 83 LEU A O 1
ATOM 674 N N . LEU A 1 84 ? 0.294 -1.519 -2.239 1.00 70.81 84 LEU A N 1
ATOM 675 C CA . LEU A 1 84 ? -0.791 -1.114 -1.334 1.00 70.81 84 LEU A CA 1
ATOM 676 C C . LEU A 1 84 ? -1.131 -2.218 -0.319 1.00 70.81 84 LEU A C 1
ATOM 678 O O . LEU A 1 84 ? -1.571 -1.925 0.795 1.00 70.81 84 LEU A O 1
ATOM 682 N N . ARG A 1 85 ? -0.858 -3.490 -0.653 1.00 69.69 85 ARG A N 1
ATOM 683 C CA . ARG A 1 85 ? -0.974 -4.614 0.290 1.00 69.69 85 ARG A CA 1
ATOM 684 C C . ARG A 1 85 ? 0.021 -4.483 1.453 1.00 69.69 85 ARG A C 1
ATOM 686 O O . ARG A 1 85 ? -0.309 -4.868 2.570 1.00 69.69 85 ARG A O 1
ATOM 693 N N . VAL A 1 86 ? 1.195 -3.885 1.232 1.00 70.69 86 VAL A N 1
ATOM 694 C CA . VAL A 1 86 ? 2.191 -3.610 2.286 1.00 70.69 86 VAL A CA 1
ATOM 695 C C . VAL A 1 86 ? 1.698 -2.508 3.227 1.00 70.69 86 VAL A C 1
ATOM 697 O O . VAL A 1 86 ? 1.837 -2.635 4.441 1.00 70.69 86 VAL A O 1
ATOM 700 N N . LEU A 1 87 ? 1.031 -1.472 2.706 1.00 68.50 87 LEU A N 1
ATOM 701 C CA . LEU A 1 87 ? 0.408 -0.435 3.544 1.00 68.50 87 LEU A CA 1
ATOM 702 C C . LEU A 1 87 ? -0.693 -1.010 4.449 1.00 68.50 87 LEU A C 1
ATOM 704 O O . LEU A 1 87 ? -0.832 -0.599 5.601 1.00 68.50 87 LEU A O 1
ATOM 708 N N . ARG A 1 88 ? -1.457 -1.997 3.962 1.00 69.75 88 ARG A N 1
ATOM 709 C CA . ARG A 1 88 ? -2.390 -2.754 4.813 1.00 69.75 88 ARG A CA 1
ATOM 710 C C . ARG A 1 88 ? -1.670 -3.554 5.889 1.00 69.75 88 ARG A C 1
ATOM 712 O O . ARG A 1 88 ? -2.099 -3.504 7.039 1.00 69.75 88 ARG A O 1
ATOM 719 N N . ALA A 1 89 ? -0.594 -4.257 5.531 1.00 68.19 89 ALA A N 1
ATOM 720 C CA . ALA A 1 89 ? 0.218 -4.989 6.498 1.00 68.19 89 ALA A CA 1
ATOM 721 C C . ALA A 1 89 ? 0.709 -4.048 7.608 1.00 68.19 89 ALA A C 1
ATOM 723 O O . ALA A 1 89 ? 0.564 -4.379 8.777 1.00 68.19 89 ALA A O 1
ATOM 724 N N . GLY A 1 90 ? 1.141 -2.828 7.268 1.00 68.88 90 GLY A N 1
ATOM 725 C CA . GLY A 1 90 ? 1.502 -1.789 8.240 1.00 68.88 90 GLY A CA 1
ATOM 726 C C . GLY A 1 90 ? 0.399 -1.453 9.254 1.00 68.88 90 GLY A C 1
ATOM 727 O O . GLY A 1 90 ? 0.690 -1.243 10.427 1.00 68.88 90 GLY A O 1
ATOM 728 N N . ARG A 1 91 ? -0.878 -1.467 8.853 1.00 68.56 91 ARG A N 1
ATOM 729 C CA . ARG A 1 91 ? -2.014 -1.252 9.773 1.00 68.56 91 ARG A CA 1
ATOM 730 C C . ARG A 1 91 ? -2.350 -2.479 10.617 1.00 68.56 91 ARG A C 1
ATOM 732 O O . ARG A 1 91 ? -2.803 -2.338 11.750 1.00 68.56 91 ARG A O 1
ATOM 739 N N . ILE A 1 92 ? -2.154 -3.678 10.071 1.00 68.12 92 ILE A N 1
ATOM 740 C CA . ILE A 1 92 ? -2.243 -4.922 10.845 1.00 68.12 92 ILE A CA 1
ATOM 741 C C . ILE A 1 92 ? -1.157 -4.913 11.920 1.00 68.12 92 ILE A C 1
ATOM 743 O O . ILE A 1 92 ? -1.472 -5.159 13.077 1.00 68.12 92 ILE A O 1
ATOM 747 N N . PHE A 1 93 ? 0.069 -4.512 11.571 1.00 63.97 93 PHE A N 1
ATOM 748 C CA . PHE A 1 93 ? 1.145 -4.303 12.536 1.00 63.97 93 PHE A CA 1
ATOM 749 C C . PHE A 1 93 ? 0.772 -3.270 13.598 1.00 63.97 93 PHE A C 1
ATOM 751 O O . PHE A 1 93 ? 0.930 -3.582 14.765 1.00 63.97 93 PHE A O 1
ATOM 758 N N . GLN A 1 94 ? 0.175 -2.126 13.243 1.00 65.69 94 GLN A N 1
ATOM 759 C CA . GLN A 1 94 ? -0.303 -1.150 14.239 1.00 65.69 94 GLN A CA 1
ATOM 760 C C . GLN A 1 94 ? -1.376 -1.715 15.182 1.00 65.69 94 GLN A C 1
ATOM 762 O O . GLN A 1 94 ? -1.401 -1.389 16.363 1.00 65.69 94 GLN A O 1
ATOM 767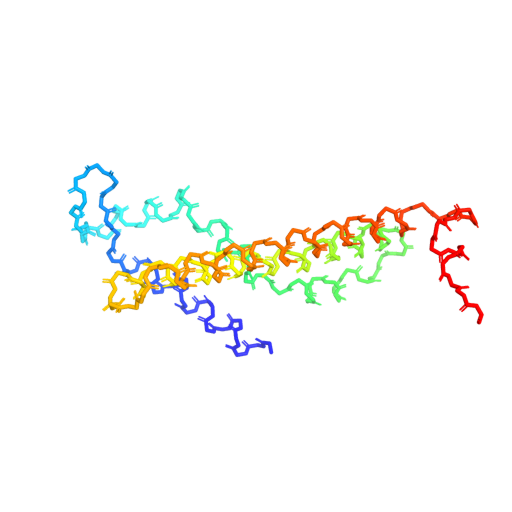 N N . ARG A 1 95 ? -2.283 -2.569 14.687 1.00 67.38 95 ARG A N 1
ATOM 768 C CA . ARG A 1 95 ? -3.279 -3.229 15.549 1.00 67.38 95 ARG A CA 1
ATOM 769 C C . ARG A 1 95 ? -2.653 -4.303 16.438 1.00 67.38 95 ARG A C 1
ATOM 771 O O . ARG A 1 95 ? -3.038 -4.416 17.594 1.00 67.38 95 ARG A O 1
ATOM 778 N N . ILE A 1 96 ? -1.695 -5.066 15.913 1.00 65.81 96 ILE A N 1
ATOM 779 C CA . ILE A 1 96 ? -0.941 -6.080 16.664 1.00 65.81 96 ILE A CA 1
ATOM 780 C C . ILE A 1 96 ? -0.040 -5.416 17.714 1.00 65.81 96 ILE A C 1
ATOM 782 O O . ILE A 1 96 ? 0.061 -5.926 18.820 1.00 65.81 96 ILE A O 1
ATOM 786 N N . GLU A 1 97 ? 0.550 -4.265 17.403 1.00 67.31 97 GLU A N 1
ATOM 787 C CA . GLU A 1 97 ? 1.366 -3.437 18.300 1.00 67.31 97 GLU A CA 1
ATOM 788 C C . GLU A 1 97 ? 0.579 -2.971 19.531 1.00 67.31 97 GLU A C 1
ATOM 790 O O . GLU A 1 97 ? 1.104 -2.986 20.635 1.00 67.31 97 GLU A O 1
ATOM 795 N N . VAL A 1 98 ? -0.710 -2.647 19.382 1.00 65.94 98 VAL A N 1
ATOM 796 C CA . VAL A 1 98 ? -1.581 -2.321 20.528 1.00 65.94 98 VAL A CA 1
ATOM 797 C C . VAL A 1 98 ? -1.859 -3.547 21.417 1.00 65.94 98 VAL A C 1
ATOM 799 O O . VAL A 1 98 ? -2.150 -3.399 22.601 1.00 65.94 98 VAL A O 1
ATOM 802 N N . LEU A 1 99 ? -1.780 -4.759 20.860 1.00 66.25 99 LEU A N 1
ATOM 803 C CA . LEU A 1 99 ? -2.081 -6.021 21.550 1.00 66.25 99 LEU A CA 1
ATOM 804 C C . LEU A 1 99 ? -0.844 -6.700 22.161 1.00 66.25 99 LEU A C 1
ATOM 806 O O . LEU A 1 99 ? -0.980 -7.420 23.148 1.00 66.25 99 LEU A O 1
ATOM 810 N N . TYR A 1 100 ? 0.344 -6.494 21.592 1.00 67.75 100 TYR A N 1
ATOM 811 C CA . TYR A 1 100 ? 1.596 -7.110 22.030 1.00 67.75 100 TYR A CA 1
ATOM 812 C C . TYR A 1 100 ? 2.542 -6.060 22.621 1.00 67.75 100 TYR A C 1
ATOM 814 O O . TYR A 1 100 ? 2.922 -5.112 21.946 1.00 67.75 100 TYR A O 1
ATOM 822 N N . THR A 1 101 ? 3.006 -6.278 23.854 1.00 65.69 101 THR A N 1
ATOM 823 C CA . THR A 1 101 ? 4.013 -5.457 24.556 1.00 65.69 101 THR A CA 1
ATOM 824 C C . THR A 1 101 ? 5.429 -5.677 24.002 1.00 65.69 101 THR A C 1
ATOM 826 O O . THR A 1 101 ? 6.346 -6.037 24.739 1.00 65.69 101 THR A O 1
ATOM 829 N N . ILE A 1 102 ? 5.606 -5.565 22.688 1.00 67.69 102 ILE A N 1
ATOM 830 C CA . ILE A 1 102 ? 6.929 -5.604 22.056 1.00 67.69 102 ILE A CA 1
ATOM 831 C C . ILE A 1 102 ? 7.624 -4.261 22.301 1.00 67.69 102 ILE A C 1
ATOM 833 O O . ILE A 1 102 ? 6.968 -3.222 22.360 1.00 67.69 102 ILE A O 1
ATOM 837 N N . ASP A 1 103 ? 8.953 -4.280 22.438 1.00 76.88 103 ASP A N 1
ATOM 838 C CA . ASP A 1 103 ? 9.763 -3.070 22.574 1.00 76.88 103 ASP A CA 1
ATOM 839 C C . ASP A 1 103 ? 9.480 -2.081 21.435 1.00 76.88 103 ASP A C 1
ATOM 841 O O . ASP A 1 103 ? 9.824 -2.312 20.270 1.00 76.88 103 ASP A O 1
ATOM 845 N N . TYR A 1 104 ? 8.880 -0.949 21.805 1.00 77.06 104 TYR A N 1
ATOM 846 C CA . TYR A 1 104 ? 8.477 0.129 20.901 1.00 77.06 104 TYR A CA 1
ATOM 847 C C . TYR A 1 104 ? 9.634 0.588 19.993 1.00 77.06 104 TYR A C 1
ATOM 849 O O . TYR A 1 104 ? 9.458 0.786 18.792 1.00 77.06 104 TYR A O 1
ATOM 857 N N . SER A 1 105 ? 10.854 0.643 20.539 1.00 81.19 105 SER A N 1
ATOM 858 C CA . SER A 1 105 ? 12.064 1.069 19.826 1.00 81.19 105 SER A CA 1
ATOM 859 C C . SER A 1 105 ? 12.443 0.163 18.645 1.00 81.19 105 SER A C 1
ATOM 861 O O . SER A 1 105 ? 12.880 0.656 17.606 1.00 81.19 105 SER A O 1
ATOM 863 N N . LEU A 1 106 ? 12.285 -1.161 18.772 1.00 80.44 106 LEU A N 1
ATOM 864 C CA . LEU A 1 106 ? 12.602 -2.104 17.687 1.00 80.44 106 LEU A CA 1
ATOM 865 C C . LEU A 1 106 ? 11.534 -2.077 16.590 1.00 80.44 106 LEU A C 1
ATOM 867 O O . LEU A 1 106 ? 11.850 -2.199 15.405 1.00 80.44 106 LEU A O 1
ATOM 871 N N . LEU A 1 107 ? 10.277 -1.889 16.986 1.00 79.44 107 LEU A N 1
ATOM 872 C CA . LEU A 1 107 ? 9.140 -1.793 16.076 1.00 79.44 107 LEU A CA 1
ATOM 873 C C . LEU A 1 107 ? 9.241 -0.537 15.201 1.00 79.44 107 LEU A C 1
ATOM 875 O O . LEU A 1 107 ? 9.088 -0.606 13.977 1.00 79.44 107 LEU A O 1
ATOM 879 N N . GLU A 1 108 ? 9.589 0.594 15.815 1.00 82.06 108 GLU A N 1
ATOM 880 C CA . GLU A 1 108 ? 9.818 1.855 15.117 1.00 82.06 108 GLU A CA 1
ATOM 881 C C . GLU A 1 108 ? 11.004 1.754 14.142 1.00 82.06 108 GLU A C 1
ATOM 883 O O . GLU A 1 108 ? 10.876 2.133 12.972 1.00 82.06 108 GLU A O 1
ATOM 888 N N . LEU A 1 109 ? 12.115 1.135 14.560 1.00 85.50 109 LEU A N 1
ATOM 889 C CA . LEU A 1 109 ? 13.272 0.886 13.693 1.00 85.50 109 LEU A CA 1
ATOM 890 C C . LEU A 1 109 ? 12.903 0.027 12.472 1.00 85.50 109 LEU A C 1
ATOM 892 O O . LEU A 1 109 ? 13.257 0.363 11.340 1.00 85.50 109 LEU A O 1
ATOM 896 N N . PHE A 1 110 ? 12.161 -1.064 12.681 1.00 83.12 110 PHE A N 1
ATOM 897 C CA . PHE A 1 110 ? 11.731 -1.953 11.601 1.00 83.12 110 PHE A CA 1
ATOM 898 C C . PHE A 1 110 ? 10.793 -1.247 10.613 1.00 83.12 110 PHE A C 1
ATOM 900 O O . PHE A 1 110 ? 10.920 -1.415 9.397 1.00 83.12 110 PHE A O 1
ATOM 907 N N . LYS A 1 111 ? 9.890 -0.399 11.115 1.00 80.81 111 LYS A N 1
ATOM 908 C CA . LYS A 1 111 ? 8.998 0.424 10.290 1.00 80.81 111 LYS A CA 1
ATOM 909 C C . LYS A 1 111 ? 9.781 1.403 9.412 1.00 80.81 111 LYS A C 1
ATOM 911 O O . LYS A 1 111 ? 9.490 1.504 8.218 1.00 80.81 111 LYS A O 1
ATOM 916 N N . PHE A 1 112 ? 10.782 2.089 9.967 1.00 84.88 112 PHE A N 1
ATOM 917 C CA . PHE A 1 112 ? 11.653 2.979 9.193 1.00 84.8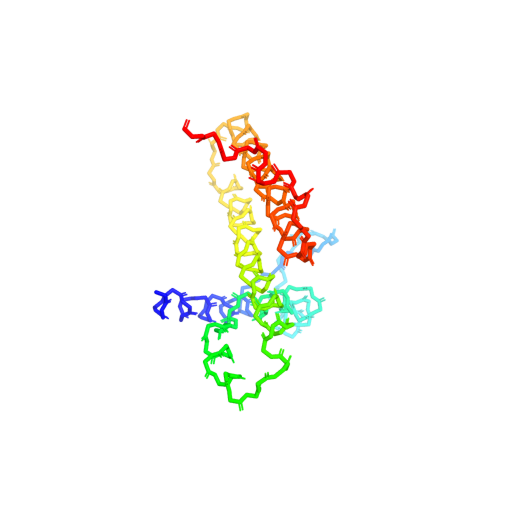8 112 PHE A CA 1
ATOM 918 C C . PHE A 1 112 ? 12.482 2.218 8.154 1.00 84.88 112 PHE A C 1
ATOM 920 O O . PHE A 1 112 ? 12.568 2.659 7.008 1.00 84.88 112 PHE A O 1
ATOM 927 N N . ALA A 1 113 ? 13.026 1.052 8.512 1.00 86.12 113 ALA A N 1
ATOM 928 C CA . ALA A 1 113 ? 13.768 0.205 7.581 1.00 86.12 113 ALA A CA 1
ATOM 929 C C . ALA A 1 113 ? 12.894 -0.257 6.401 1.00 86.12 113 ALA A C 1
ATOM 931 O O . ALA A 1 113 ? 13.299 -0.128 5.245 1.00 86.12 113 ALA A O 1
ATOM 932 N N . LEU A 1 114 ? 11.666 -0.722 6.663 1.00 83.25 114 LEU A N 1
ATOM 933 C CA . LEU A 1 1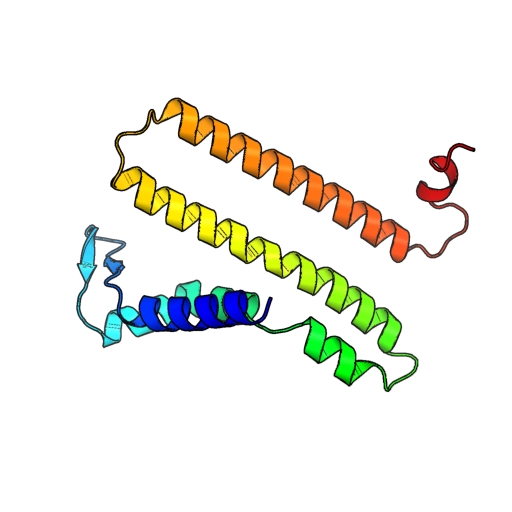14 ? 10.706 -1.088 5.616 1.00 83.25 114 LEU A CA 1
ATOM 934 C C . LEU A 1 114 ? 10.356 0.094 4.708 1.00 83.25 114 LEU A C 1
ATOM 936 O O . LEU A 1 114 ? 10.316 -0.068 3.488 1.00 83.25 114 LEU A O 1
ATOM 940 N N . LEU A 1 115 ? 10.122 1.280 5.279 1.00 83.50 115 LEU A N 1
ATOM 941 C CA . LEU A 1 115 ? 9.852 2.494 4.505 1.00 83.50 115 LEU A CA 1
ATOM 942 C C . LEU A 1 115 ? 11.034 2.873 3.605 1.00 83.50 115 LEU A C 1
ATOM 944 O O . LEU A 1 115 ? 10.816 3.214 2.445 1.00 83.50 115 LEU A O 1
ATOM 948 N N . ALA A 1 116 ? 12.267 2.770 4.106 1.00 87.25 116 ALA A N 1
ATOM 949 C CA . ALA A 1 116 ? 13.479 3.068 3.344 1.00 87.25 116 ALA A CA 1
ATOM 950 C C . ALA A 1 116 ? 13.723 2.069 2.199 1.00 87.25 116 ALA A C 1
ATOM 952 O O . ALA A 1 116 ? 14.075 2.461 1.087 1.00 87.25 116 ALA A O 1
ATOM 953 N N . VAL A 1 117 ? 13.500 0.773 2.435 1.00 85.62 117 VAL A N 1
ATOM 954 C CA . VAL A 1 117 ? 13.573 -0.247 1.374 1.00 85.62 117 VAL A CA 1
ATOM 955 C C . VAL A 1 117 ? 12.482 -0.019 0.328 1.00 85.62 117 VAL A C 1
ATOM 957 O O . VAL A 1 117 ? 12.704 -0.199 -0.868 1.00 85.62 117 VAL A O 1
ATOM 960 N N . MET A 1 118 ? 11.291 0.401 0.755 1.00 80.31 118 MET A N 1
ATOM 961 C CA . MET A 1 118 ? 10.195 0.619 -0.178 1.00 80.31 118 MET A CA 1
ATOM 962 C C . MET A 1 118 ? 10.378 1.886 -1.014 1.00 80.31 118 MET A C 1
ATOM 964 O O . MET A 1 118 ? 10.095 1.874 -2.213 1.00 80.31 118 MET A O 1
ATOM 968 N N . SER A 1 119 ? 10.913 2.956 -0.420 1.00 83.75 119 SER A N 1
ATOM 969 C CA . SER A 1 119 ? 11.267 4.169 -1.157 1.00 83.75 119 SER A CA 1
ATOM 970 C C . SER A 1 119 ? 12.396 3.910 -2.154 1.00 83.75 119 SER A C 1
ATOM 972 O O . SER A 1 119 ? 12.308 4.371 -3.291 1.00 83.75 119 SER A O 1
ATOM 974 N N . SER A 1 120 ? 13.408 3.113 -1.791 1.00 85.62 120 SER A N 1
ATOM 975 C CA . SER A 1 120 ? 14.484 2.753 -2.720 1.00 85.62 120 SER A CA 1
ATOM 976 C C . SER A 1 120 ? 13.975 1.910 -3.892 1.00 85.62 120 SER A C 1
ATOM 978 O O . SER A 1 120 ? 14.335 2.180 -5.037 1.00 85.62 120 SER A O 1
ATOM 980 N N . HIS A 1 121 ? 13.065 0.962 -3.649 1.00 80.44 121 HIS A N 1
ATOM 981 C CA . HIS A 1 121 ? 12.417 0.195 -4.712 1.00 80.44 121 HIS A CA 1
ATOM 982 C C . HIS A 1 121 ? 11.572 1.079 -5.635 1.00 80.44 121 HIS A C 1
ATOM 984 O O . HIS A 1 121 ? 11.643 0.924 -6.853 1.00 80.44 121 HIS A O 1
ATOM 990 N N . TRP A 1 122 ? 10.800 2.022 -5.084 1.00 81.31 122 TRP A N 1
ATOM 991 C CA . TRP A 1 122 ? 10.043 2.987 -5.885 1.00 81.31 122 TRP A CA 1
ATOM 992 C C . TRP A 1 122 ? 10.947 3.847 -6.757 1.00 81.31 122 TRP A C 1
ATOM 994 O O . TRP A 1 122 ? 10.666 3.979 -7.946 1.00 81.31 122 TRP A O 1
ATOM 1004 N N . MET A 1 123 ? 12.045 4.365 -6.207 1.00 84.12 123 MET A N 1
ATOM 1005 C CA . MET A 1 123 ? 13.024 5.129 -6.980 1.00 84.12 123 MET A CA 1
ATOM 1006 C C . MET A 1 123 ? 13.643 4.271 -8.088 1.00 84.12 123 MET A C 1
ATOM 1008 O O . MET A 1 123 ? 13.658 4.689 -9.242 1.00 84.12 123 MET A O 1
ATOM 1012 N N . ALA A 1 124 ? 14.072 3.044 -7.779 1.00 80.44 124 ALA A N 1
ATOM 1013 C CA . ALA A 1 124 ? 14.632 2.121 -8.767 1.00 80.44 124 ALA A CA 1
ATOM 1014 C C . ALA A 1 124 ? 13.621 1.760 -9.873 1.00 80.44 124 ALA A C 1
ATOM 1016 O O . ALA A 1 124 ? 13.971 1.740 -11.051 1.00 80.44 124 ALA A O 1
ATOM 1017 N N . CYS A 1 125 ? 12.355 1.523 -9.517 1.00 79.88 125 CYS A N 1
ATOM 1018 C CA . CYS A 1 125 ? 11.290 1.236 -10.479 1.00 79.88 125 CYS A CA 1
ATOM 1019 C C . CYS A 1 125 ? 10.944 2.451 -11.340 1.00 79.88 125 CYS A C 1
ATOM 1021 O O . CYS A 1 125 ? 10.720 2.290 -12.535 1.00 79.88 125 CYS A O 1
ATOM 1023 N N . ALA A 1 126 ? 10.906 3.652 -10.758 1.00 81.25 126 ALA A N 1
ATOM 1024 C CA . ALA A 1 126 ? 10.667 4.889 -11.493 1.00 81.25 126 ALA A CA 1
ATOM 1025 C C . ALA A 1 126 ? 11.791 5.142 -12.503 1.00 81.25 126 ALA A C 1
ATOM 1027 O O . ALA A 1 126 ? 11.521 5.391 -13.673 1.00 81.25 126 ALA A O 1
ATOM 1028 N N . PHE A 1 127 ? 13.043 4.979 -12.080 1.00 81.00 127 PHE A N 1
ATOM 1029 C CA . PHE A 1 127 ? 14.198 5.079 -12.961 1.00 81.00 127 PHE A CA 1
ATOM 1030 C C . PHE A 1 127 ? 14.197 4.013 -14.069 1.00 81.00 127 PHE A C 1
ATOM 1032 O O . PHE A 1 127 ? 14.427 4.340 -15.232 1.00 81.00 127 PHE A O 1
ATOM 1039 N N . GLY A 1 128 ? 13.870 2.757 -13.746 1.00 75.00 128 GLY A N 1
ATOM 1040 C CA . GLY A 1 128 ? 13.712 1.697 -14.746 1.00 75.00 128 GLY A CA 1
ATOM 1041 C C . GLY A 1 128 ? 12.560 1.961 -15.721 1.00 75.00 128 GLY A C 1
ATOM 1042 O O . GLY A 1 128 ? 12.673 1.670 -16.906 1.00 75.00 128 GLY A O 1
ATOM 1043 N N . MET A 1 129 ? 11.467 2.566 -15.252 1.00 72.50 129 MET A N 1
ATOM 1044 C CA . MET A 1 129 ? 10.350 2.974 -16.102 1.00 72.50 129 MET A CA 1
ATOM 1045 C C . MET A 1 129 ? 10.729 4.127 -17.036 1.00 72.50 129 MET A C 1
ATOM 1047 O O . MET A 1 129 ? 10.342 4.097 -18.198 1.00 72.50 129 MET A O 1
ATOM 1051 N N . VAL A 1 130 ? 11.478 5.124 -16.556 1.00 77.81 130 VAL A N 1
ATOM 1052 C CA . VAL A 1 130 ? 11.997 6.216 -17.399 1.00 77.81 130 VAL A CA 1
ATOM 1053 C C . VAL A 1 130 ? 12.887 5.648 -18.504 1.00 77.81 130 VAL A C 1
ATOM 1055 O O . VAL A 1 130 ? 12.685 5.985 -19.666 1.00 77.81 130 VAL A O 1
ATOM 1058 N N . ALA A 1 131 ? 13.774 4.707 -18.170 1.00 72.06 131 ALA A N 1
ATOM 1059 C CA . ALA A 1 131 ? 14.624 4.032 -19.151 1.00 72.06 131 ALA A CA 1
ATOM 1060 C C . ALA A 1 131 ? 13.839 3.210 -20.196 1.00 72.06 131 ALA A C 1
ATOM 1062 O O . ALA A 1 131 ? 14.253 3.140 -21.341 1.00 72.06 131 ALA A O 1
ATOM 1063 N N . ASP A 1 132 ? 12.708 2.604 -19.819 1.00 69.12 132 ASP A N 1
ATOM 1064 C CA . ASP A 1 132 ? 11.820 1.832 -20.715 1.00 69.12 132 ASP A CA 1
ATOM 1065 C C . ASP A 1 132 ? 10.921 2.734 -21.597 1.00 69.12 132 ASP A C 1
ATOM 1067 O O . ASP A 1 132 ? 10.303 2.282 -22.567 1.00 69.12 132 ASP A O 1
ATOM 1071 N N . ILE A 1 133 ? 10.784 4.016 -21.237 1.00 70.69 133 ILE A N 1
ATOM 1072 C CA . ILE A 1 133 ? 10.060 5.033 -22.019 1.00 70.69 133 ILE A CA 1
ATOM 1073 C C . ILE A 1 133 ? 10.999 5.717 -23.008 1.00 70.69 133 ILE A C 1
ATOM 1075 O O . ILE A 1 133 ? 10.599 5.980 -24.144 1.00 70.69 133 ILE A O 1
ATOM 1079 N N . GLU A 1 134 ? 12.216 6.012 -22.566 1.00 70.25 134 GLU A N 1
ATOM 1080 C CA . GLU A 1 134 ? 13.270 6.623 -23.359 1.00 70.25 134 GLU A CA 1
ATOM 1081 C C . GLU A 1 134 ? 13.957 5.540 -24.204 1.00 70.25 134 GLU A C 1
ATOM 1083 O O . GLU A 1 134 ? 15.034 5.055 -23.879 1.00 70.25 134 GLU A O 1
ATOM 1088 N N . ASP A 1 135 ? 13.283 5.144 -25.289 1.00 62.09 135 ASP A N 1
ATOM 1089 C CA . ASP A 1 135 ? 13.741 4.189 -26.313 1.00 62.09 135 ASP A CA 1
ATOM 1090 C C . ASP A 1 135 ? 14.862 4.819 -27.168 1.00 62.09 135 ASP A C 1
ATOM 1092 O O . ASP A 1 135 ? 14.736 5.021 -28.375 1.00 62.09 135 ASP A O 1
ATOM 1096 N N . SER A 1 136 ? 15.918 5.283 -26.498 1.00 59.12 136 SER A N 1
ATOM 1097 C CA . SER A 1 136 ? 17.053 5.981 -27.091 1.00 59.12 136 SER A CA 1
ATOM 1098 C C . SER A 1 136 ? 18.344 5.227 -26.788 1.00 59.12 136 SER A C 1
ATOM 1100 O O . SER A 1 136 ? 18.582 4.805 -25.653 1.00 59.12 136 SER A O 1
ATOM 1102 N N . ASP A 1 137 ? 19.209 5.107 -27.796 1.00 58.81 137 ASP A N 1
ATOM 1103 C CA . ASP A 1 137 ? 20.502 4.412 -27.706 1.00 58.81 137 ASP A CA 1
ATOM 1104 C C . ASP A 1 137 ? 21.461 5.021 -26.653 1.00 58.81 137 ASP A C 1
ATOM 1106 O O . ASP A 1 137 ? 22.481 4.424 -26.315 1.00 58.81 137 ASP A O 1
ATOM 1110 N N . PHE A 1 138 ? 21.130 6.191 -26.089 1.00 60.47 138 PHE A N 1
ATOM 1111 C CA . PHE A 1 138 ? 21.901 6.907 -25.065 1.00 60.47 138 PHE A CA 1
ATOM 1112 C C . PHE A 1 138 ? 21.308 6.780 -23.654 1.00 60.47 138 PHE A C 1
ATOM 1114 O O . PHE A 1 138 ? 21.445 7.680 -22.824 1.00 60.47 138 PHE A O 1
ATOM 112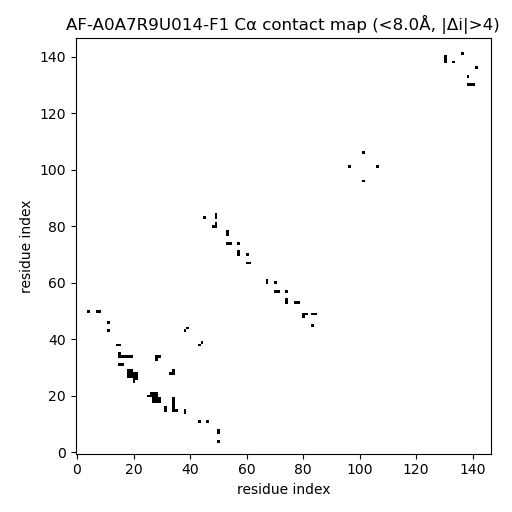1 N N . SER A 1 139 ? 20.653 5.662 -23.346 1.00 64.94 139 SER A N 1
ATOM 1122 C CA . SER A 1 139 ? 20.189 5.393 -21.986 1.00 64.94 139 SER A CA 1
ATOM 1123 C C . SER A 1 139 ? 21.355 5.012 -21.061 1.00 64.94 139 SER A C 1
ATOM 1125 O O . SER A 1 139 ? 22.198 4.175 -21.384 1.00 64.94 139 SER A O 1
ATOM 1127 N N . TRP A 1 140 ? 21.373 5.581 -19.855 1.00 70.56 140 TRP A N 1
ATOM 1128 C CA . TRP A 1 140 ? 22.266 5.244 -18.732 1.00 70.56 140 TRP A CA 1
ATOM 1129 C C . TRP A 1 140 ? 22.347 3.736 -18.404 1.00 70.56 140 TRP A C 1
ATOM 1131 O O . TRP A 1 140 ? 23.343 3.262 -17.850 1.00 70.56 140 TRP A O 1
ATOM 1141 N N . LEU A 1 141 ? 21.333 2.964 -18.799 1.00 65.38 141 LEU A N 1
ATOM 1142 C CA . LEU A 1 141 ? 21.303 1.503 -18.698 1.00 65.38 141 LEU A CA 1
ATOM 1143 C C . LEU A 1 141 ? 22.331 0.825 -19.625 1.00 65.38 141 LEU A C 1
ATOM 1145 O O . LEU A 1 141 ? 22.917 -0.187 -19.253 1.00 65.38 141 LEU A O 1
ATOM 1149 N N . HIS A 1 142 ? 22.613 1.418 -20.787 1.00 62.78 142 HIS A N 1
ATOM 1150 C CA . HIS A 1 142 ? 23.589 0.912 -21.757 1.00 62.78 142 HIS A CA 1
ATOM 1151 C C . HIS A 1 142 ? 25.045 1.222 -21.354 1.00 62.78 142 HIS A C 1
ATOM 1153 O O . HIS A 1 142 ? 25.974 0.526 -21.756 1.00 62.78 142 HIS A O 1
ATOM 1159 N N . TYR A 1 143 ? 25.260 2.253 -20.528 1.00 64.44 143 TYR A N 1
ATOM 1160 C CA . TYR A 1 143 ? 26.578 2.582 -19.963 1.00 64.44 143 TYR A CA 1
ATOM 1161 C C . TYR A 1 143 ? 26.937 1.737 -18.734 1.00 64.44 143 TYR A C 1
ATOM 1163 O O . TYR A 1 143 ? 28.111 1.603 -18.401 1.00 64.44 143 TYR A O 1
ATOM 1171 N N . THR A 1 144 ? 25.935 1.189 -18.041 1.00 65.19 144 THR A N 1
ATOM 1172 C CA . THR A 1 144 ? 26.121 0.402 -16.810 1.00 65.19 144 THR A CA 1
ATOM 1173 C C . THR A 1 144 ? 26.110 -1.107 -17.043 1.00 65.19 144 THR A C 1
ATOM 1175 O O . THR A 1 144 ? 26.472 -1.853 -16.131 1.00 65.19 144 THR A O 1
ATOM 1178 N N . SER A 1 145 ? 25.783 -1.576 -18.255 1.00 55.59 145 SER A N 1
ATOM 1179 C CA . SER A 1 145 ? 26.100 -2.938 -18.686 1.00 55.59 145 SER A CA 1
ATOM 1180 C C . SER A 1 145 ? 27.612 -3.061 -18.897 1.00 55.59 145 SER A C 1
ATOM 1182 O O . SER A 1 145 ? 28.117 -2.952 -20.014 1.00 55.59 145 SER A O 1
ATOM 1184 N N . PHE A 1 146 ? 28.348 -3.222 -17.800 1.00 55.91 146 PHE A N 1
ATOM 1185 C CA . PHE A 1 146 ? 29.741 -3.638 -17.851 1.00 55.91 146 PHE A CA 1
ATOM 1186 C C . PHE A 1 146 ? 29.807 -5.040 -18.461 1.00 55.91 146 PHE A C 1
ATOM 1188 O O . PHE A 1 146 ? 29.112 -5.954 -18.014 1.00 55.91 146 PHE A O 1
ATOM 1195 N N . ASN A 1 147 ? 30.610 -5.144 -19.517 1.00 43.06 147 ASN A N 1
ATOM 1196 C CA . ASN A 1 147 ? 31.105 -6.390 -20.093 1.00 43.06 147 ASN A CA 1
ATOM 1197 C C . ASN A 1 147 ? 31.856 -7.203 -19.027 1.00 43.06 147 ASN A C 1
ATOM 1199 O O . ASN A 1 147 ? 32.620 -6.564 -18.262 1.00 43.06 147 ASN A O 1
#